Protein AF-E2A137-F1 (afdb_monomer_lite)

Radius of gyration: 13.59 Å; chains: 1; bounding box: 18×24×44 Å

Sequence (47 aa):
GSGPIRCYSCLEAGHIAAQCPERGGNERGVRCYKCGAPFHKLARCCA

Structure (mmCIF, N/CA/C/O backbone):
data_AF-E2A137-F1
#
_entry.id   AF-E2A137-F1
#
loop_
_atom_site.group_PDB
_atom_site.id
_atom_site.type_symbol
_atom_site.label_atom_id
_atom_site.label_alt_id
_atom_site.label_comp_id
_atom_site.label_asym_id
_atom_site.label_entity_id
_atom_site.label_seq_id
_atom_site.pdbx_PDB_ins_code
_atom_site.Cartn_x
_atom_site.Cartn_y
_atom_site.Cartn_z
_atom_site.occupancy
_atom_site.B_iso_or_equiv
_atom_site.auth_seq_id
_atom_site.auth_comp_id
_atom_site.auth_asym_id
_atom_site.auth_atom_id
_atom_site.pdbx_PDB_model_num
ATOM 1 N N . GLY A 1 1 ? 2.825 10.058 24.093 1.00 50.41 1 GLY A N 1
ATOM 2 C CA . GLY A 1 1 ? 1.713 9.121 23.865 1.00 50.41 1 GLY A C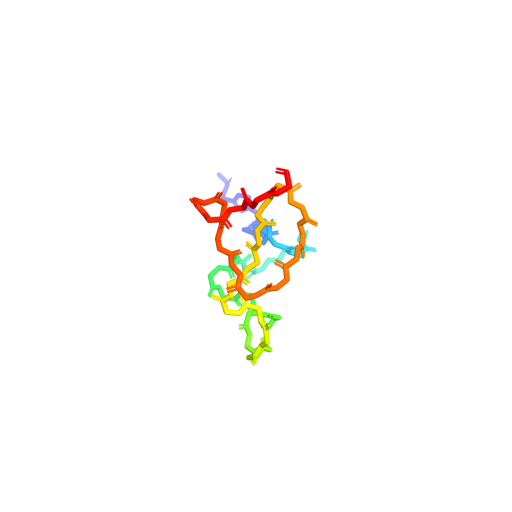A 1
ATOM 3 C C . GLY A 1 1 ? 1.896 8.502 22.504 1.00 50.41 1 GLY A C 1
ATOM 4 O O . GLY A 1 1 ? 1.728 9.199 21.515 1.00 50.41 1 GLY A O 1
ATOM 5 N N . SER A 1 2 ? 2.342 7.251 22.451 1.00 58.94 2 SER A N 1
ATOM 6 C CA . SER A 1 2 ? 2.578 6.536 21.197 1.00 58.94 2 SER A CA 1
ATOM 7 C C . SER A 1 2 ? 1.228 6.250 20.544 1.00 58.94 2 SER A C 1
ATOM 9 O O . SER A 1 2 ? 0.466 5.428 21.047 1.00 58.94 2 SER A O 1
ATOM 11 N N . GLY A 1 3 ? 0.892 6.986 19.483 1.00 68.81 3 GLY A N 1
ATOM 12 C CA . GLY A 1 3 ? -0.314 6.72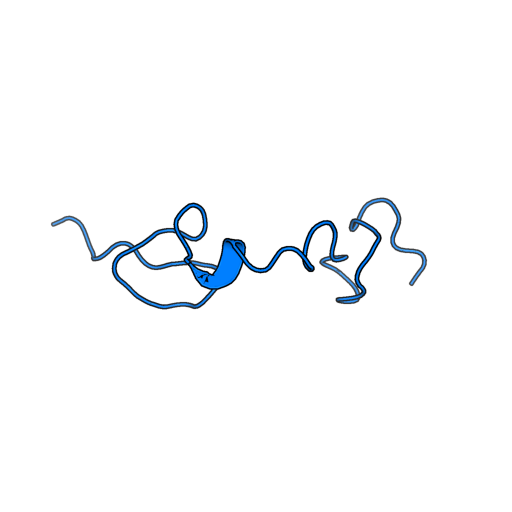4 18.702 1.00 68.81 3 GLY A CA 1
ATOM 13 C C . GLY A 1 3 ? -0.314 5.285 18.169 1.00 68.81 3 GLY A C 1
ATOM 14 O O . GLY A 1 3 ? 0.761 4.711 17.965 1.00 68.81 3 GLY A O 1
ATOM 15 N N . PRO A 1 4 ? -1.494 4.678 17.959 1.00 69.19 4 PRO A N 1
ATOM 16 C CA . PRO A 1 4 ? -1.583 3.305 17.491 1.00 69.19 4 PRO A CA 1
ATOM 17 C C . PRO A 1 4 ? -0.912 3.194 16.124 1.00 69.19 4 PRO A C 1
ATOM 19 O O . PRO A 1 4 ? -1.210 3.952 15.198 1.00 69.19 4 PRO A O 1
ATOM 22 N N . ILE A 1 5 ? 0.022 2.255 16.012 1.00 83.62 5 ILE A N 1
ATOM 23 C CA . ILE A 1 5 ? 0.760 2.031 14.779 1.00 83.62 5 ILE A CA 1
ATOM 24 C C . ILE A 1 5 ? -0.227 1.583 13.694 1.00 83.62 5 ILE A C 1
ATOM 26 O O . ILE A 1 5 ? -0.948 0.601 13.874 1.00 83.62 5 ILE A O 1
ATOM 30 N N . ARG A 1 6 ? -0.331 2.355 12.607 1.00 82.56 6 ARG A N 1
ATOM 31 C CA . ARG A 1 6 ? -1.221 2.049 11.481 1.00 82.56 6 ARG A CA 1
ATOM 32 C C . ARG A 1 6 ? -0.431 1.525 10.301 1.00 82.56 6 ARG A C 1
ATOM 34 O O . ARG A 1 6 ? 0.631 2.035 9.940 1.00 82.56 6 ARG A O 1
ATOM 41 N N . CYS A 1 7 ? -0.997 0.515 9.673 1.00 84.69 7 CYS A N 1
ATOM 42 C CA . CYS A 1 7 ? -0.481 -0.080 8.474 1.00 84.69 7 CYS A CA 1
ATOM 43 C C . CYS A 1 7 ? -0.687 0.897 7.324 1.00 84.69 7 CYS A C 1
ATOM 45 O O . CYS A 1 7 ? -1.812 1.184 6.940 1.00 84.69 7 CYS A O 1
ATOM 47 N N . TYR A 1 8 ? 0.387 1.384 6.716 1.00 79.88 8 TYR A N 1
ATOM 48 C CA . TYR A 1 8 ? 0.274 2.238 5.531 1.00 79.88 8 TYR A CA 1
ATOM 49 C C . TYR A 1 8 ? -0.128 1.463 4.261 1.00 79.88 8 TYR A C 1
ATOM 51 O O . TYR A 1 8 ? -0.262 2.066 3.202 1.00 79.88 8 TYR A O 1
ATOM 59 N N . SER A 1 9 ? -0.298 0.136 4.342 1.00 75.88 9 SER A N 1
ATOM 60 C CA . SER A 1 9 ? -0.744 -0.700 3.219 1.00 75.88 9 SER A CA 1
ATOM 61 C C . SER A 1 9 ? -2.241 -1.020 3.241 1.00 75.88 9 SER A C 1
ATOM 63 O O . SER A 1 9 ? -2.846 -0.966 2.178 1.00 75.88 9 SER A O 1
ATOM 65 N N . CYS A 1 10 ? -2.838 -1.313 4.403 1.00 82.25 10 CYS A N 1
ATOM 66 C CA . CYS A 1 10 ? -4.283 -1.581 4.539 1.00 82.25 10 CYS A CA 1
ATOM 67 C C . CYS A 1 10 ? -5.033 -0.531 5.382 1.00 82.25 10 CYS A C 1
ATOM 69 O O . CYS A 1 10 ? -6.248 -0.601 5.516 1.00 82.25 10 CYS A O 1
ATOM 71 N N . LEU A 1 11 ? -4.329 0.462 5.942 1.00 80.31 11 LEU A N 1
ATOM 72 C CA . LEU A 1 11 ? -4.862 1.531 6.806 1.00 80.31 11 LEU A CA 1
ATOM 73 C C . LEU A 1 11 ? -5.451 1.063 8.150 1.00 80.31 11 LEU A C 1
ATOM 75 O O . LEU A 1 11 ? -5.966 1.893 8.913 1.00 80.31 11 LEU A O 1
ATOM 79 N N . GLU A 1 12 ? -5.310 -0.220 8.485 1.00 83.50 12 GLU A N 1
ATOM 80 C CA . GLU A 1 12 ? -5.688 -0.784 9.781 1.00 83.50 12 GLU A CA 1
ATOM 81 C C . GLU A 1 12 ? -4.681 -0.439 10.883 1.00 83.50 12 GLU A C 1
ATOM 83 O O . GLU A 1 12 ? -3.504 -0.183 10.626 1.00 83.50 12 GLU A O 1
ATOM 88 N N . ALA A 1 13 ? -5.149 -0.410 12.131 1.00 84.69 13 ALA A N 1
ATOM 89 C CA . ALA A 1 13 ? -4.320 -0.167 13.308 1.00 84.69 13 ALA A CA 1
ATOM 90 C C . ALA A 1 13 ? -3.875 -1.486 13.958 1.00 84.69 13 ALA A C 1
ATOM 92 O O . ALA A 1 13 ? -4.583 -2.485 13.894 1.00 84.69 13 ALA A O 1
ATOM 93 N N . GLY A 1 14 ? -2.710 -1.478 14.606 1.00 86.94 14 GLY A N 1
ATOM 94 C CA . GLY A 1 14 ? -2.158 -2.627 15.335 1.00 86.94 14 GLY A CA 1
ATOM 95 C C . GLY A 1 14 ? -0.923 -3.256 14.690 1.00 86.94 14 GLY A C 1
ATOM 96 O O . GLY A 1 14 ? -0.227 -4.024 15.344 1.00 86.94 14 GLY A O 1
ATOM 97 N N . HIS A 1 15 ? -0.594 -2.899 13.446 1.00 88.31 15 HIS A N 1
ATOM 98 C CA . HIS A 1 15 ? 0.622 -3.349 12.766 1.00 88.31 15 HIS A CA 1
ATOM 99 C C . HIS A 1 15 ? 1.132 -2.297 11.768 1.00 88.31 15 HIS A C 1
ATOM 101 O O . HIS A 1 15 ? 0.383 -1.447 11.298 1.00 88.31 15 HIS A O 1
ATOM 107 N N . ILE A 1 16 ? 2.420 -2.350 11.417 1.00 84.62 16 ILE A N 1
ATOM 108 C CA . ILE A 1 16 ? 2.967 -1.629 10.251 1.00 84.62 16 ILE A CA 1
ATOM 109 C C . ILE A 1 16 ? 2.808 -2.472 9.002 1.00 84.62 16 ILE A C 1
ATOM 111 O O . ILE A 1 16 ? 2.727 -3.692 9.099 1.00 84.62 16 ILE A O 1
ATOM 115 N N . ALA A 1 17 ? 2.908 -1.861 7.820 1.00 78.06 17 ALA A N 1
ATOM 116 C CA . ALA A 1 17 ? 2.859 -2.615 6.571 1.00 78.06 17 ALA A CA 1
ATOM 117 C C . ALA A 1 17 ? 3.812 -3.814 6.547 1.00 78.06 17 ALA A C 1
ATOM 119 O O . ALA A 1 17 ? 3.459 -4.829 5.970 1.00 78.06 17 ALA A O 1
ATOM 120 N N . ALA A 1 18 ? 4.982 -3.728 7.197 1.00 77.00 18 ALA A N 1
ATOM 121 C CA . ALA A 1 18 ? 5.929 -4.841 7.294 1.00 77.00 18 ALA A CA 1
ATOM 122 C C . ALA A 1 18 ? 5.389 -6.092 8.001 1.00 77.00 18 ALA A C 1
ATOM 124 O O . ALA A 1 18 ? 5.798 -7.188 7.643 1.00 77.00 18 ALA A O 1
ATOM 125 N N . GLN A 1 19 ? 4.454 -5.925 8.934 1.00 74.94 19 GLN A N 1
ATOM 126 C CA . GLN A 1 19 ? 3.745 -6.996 9.638 1.00 74.94 19 GLN A CA 1
ATOM 127 C C . GLN A 1 19 ? 2.307 -7.172 9.133 1.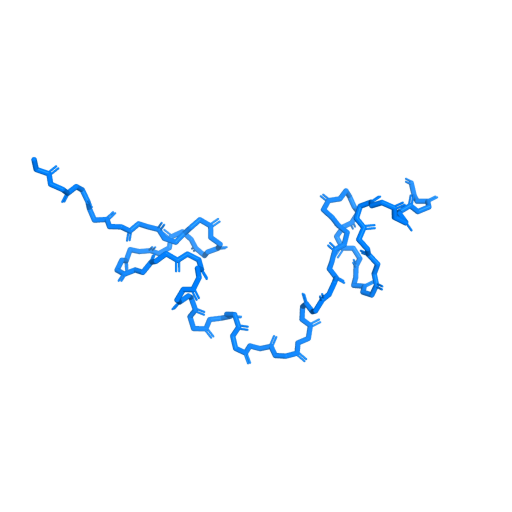00 74.94 19 GLN A C 1
ATOM 129 O O . GLN A 1 19 ? 1.504 -7.836 9.781 1.00 74.94 19 GLN A O 1
ATOM 134 N N . CYS A 1 20 ? 1.950 -6.558 8.002 1.00 80.31 20 CYS A N 1
ATOM 135 C CA . CYS A 1 20 ? 0.599 -6.681 7.481 1.00 80.31 20 CYS A CA 1
ATOM 136 C C . CYS A 1 20 ? 0.348 -8.131 7.058 1.00 80.31 20 CYS A C 1
ATOM 138 O O . CYS A 1 20 ? 1.103 -8.640 6.229 1.00 80.31 20 CYS A O 1
ATOM 140 N N . PRO A 1 21 ? -0.685 -8.803 7.590 1.00 72.62 21 PRO A N 1
ATOM 141 C CA . PRO A 1 21 ? -0.977 -10.193 7.249 1.00 72.62 21 PRO A CA 1
ATOM 142 C C . PRO A 1 21 ? -1.310 -10.353 5.757 1.00 72.62 21 PRO A C 1
ATOM 144 O O . PRO A 1 21 ? -0.985 -11.375 5.159 1.00 72.62 21 PRO A O 1
ATOM 147 N N . GLU A 1 22 ? -1.821 -9.299 5.109 1.00 65.38 22 GLU A N 1
ATOM 148 C CA . GLU A 1 22 ? -1.993 -9.245 3.651 1.00 65.38 22 GLU A CA 1
ATOM 149 C C . GLU A 1 22 ? -0.670 -9.178 2.857 1.00 65.38 22 GLU A C 1
ATOM 151 O O . GLU A 1 22 ? -0.680 -9.369 1.640 1.00 65.38 22 GLU A O 1
ATOM 156 N N . ARG A 1 23 ? 0.493 -8.949 3.495 1.00 59.56 23 ARG A N 1
ATOM 157 C CA . ARG A 1 23 ? 1.802 -9.131 2.831 1.00 59.56 23 ARG A CA 1
ATOM 158 C C . ARG A 1 23 ? 2.127 -10.601 2.563 1.00 59.56 23 ARG A C 1
ATOM 160 O O . ARG A 1 23 ? 2.995 -10.857 1.735 1.00 59.56 23 ARG A O 1
ATOM 167 N N . GLY A 1 24 ? 1.456 -11.543 3.233 1.00 49.00 24 GLY A N 1
ATOM 168 C CA . GLY A 1 24 ? 1.666 -12.986 3.073 1.00 49.00 24 GLY A CA 1
ATOM 169 C C . GLY A 1 24 ? 0.989 -13.605 1.845 1.00 49.00 24 GLY A C 1
ATOM 170 O O . GLY A 1 24 ? 1.184 -14.788 1.576 1.00 49.00 24 GLY A O 1
ATOM 171 N N . GLY A 1 25 ? 0.213 -12.828 1.082 1.00 46.69 25 GLY A N 1
ATOM 172 C CA . GLY A 1 25 ? -0.315 -13.243 -0.215 1.00 46.69 25 GLY A CA 1
ATOM 173 C C . GLY A 1 25 ? 0.767 -13.120 -1.283 1.00 46.69 25 GLY A C 1
ATOM 174 O O . GLY A 1 25 ? 0.972 -12.043 -1.847 1.00 46.69 25 GLY A O 1
ATOM 175 N N . ASN A 1 26 ? 1.475 -14.221 -1.519 1.00 48.66 26 ASN A N 1
ATOM 176 C CA . ASN A 1 26 ? 2.564 -14.421 -2.479 1.00 48.66 26 ASN A CA 1
ATOM 177 C C . ASN A 1 26 ? 2.159 -14.206 -3.957 1.00 48.66 26 ASN A C 1
ATOM 179 O O . ASN A 1 26 ? 2.347 -15.082 -4.790 1.00 48.66 26 ASN A O 1
ATOM 183 N N . GLU A 1 27 ? 1.629 -13.032 -4.303 1.00 51.69 27 GLU A N 1
ATOM 184 C CA . GLU A 1 27 ? 1.280 -12.629 -5.678 1.00 51.69 27 GLU A CA 1
ATOM 185 C C . GLU A 1 27 ? 1.661 -11.164 -5.979 1.00 51.69 27 GLU A C 1
ATOM 187 O O . GLU A 1 27 ? 1.669 -10.726 -7.128 1.00 51.69 27 GLU A O 1
ATOM 192 N N . ARG A 1 28 ? 2.049 -10.379 -4.961 1.00 52.62 28 ARG A N 1
ATOM 193 C CA . ARG A 1 28 ? 2.414 -8.950 -5.091 1.00 52.62 28 ARG A CA 1
ATOM 194 C C . ARG A 1 28 ? 3.926 -8.707 -5.174 1.00 52.62 28 ARG A C 1
ATOM 196 O O . ARG A 1 28 ? 4.398 -7.621 -4.842 1.00 52.62 28 ARG A O 1
ATOM 203 N N . GLY A 1 29 ? 4.690 -9.710 -5.610 1.00 57.91 29 GLY A N 1
ATOM 204 C CA . GLY A 1 29 ? 6.158 -9.705 -5.586 1.00 57.91 29 GLY 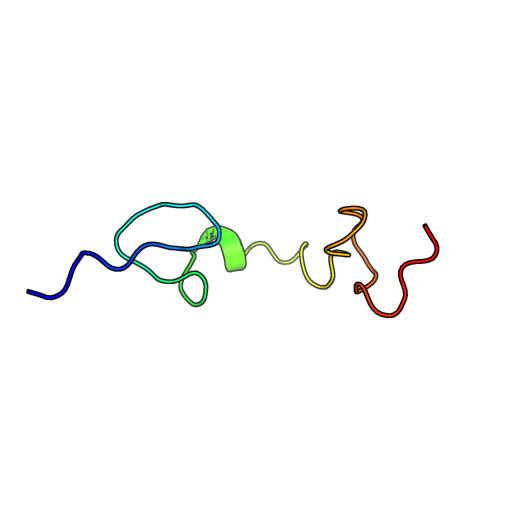A CA 1
ATOM 205 C C . GLY A 1 29 ? 6.807 -8.547 -6.345 1.00 57.91 29 GLY A C 1
ATOM 206 O O . GLY A 1 29 ? 7.884 -8.095 -5.969 1.00 57.91 29 GLY A O 1
ATOM 207 N N . VAL A 1 30 ? 6.146 -7.988 -7.354 1.00 63.66 30 VAL A N 1
ATOM 208 C CA . VAL A 1 30 ? 6.565 -6.750 -8.003 1.00 63.66 30 VAL A CA 1
ATOM 209 C C . VAL A 1 30 ? 5.316 -6.110 -8.623 1.00 63.66 30 VAL A C 1
ATOM 211 O O . VAL A 1 30 ? 4.809 -6.625 -9.610 1.00 63.66 30 VAL A O 1
ATOM 214 N N . ARG A 1 31 ? 4.804 -5.003 -8.075 1.00 70.19 31 ARG A N 1
ATOM 215 C CA . ARG A 1 31 ? 3.766 -4.178 -8.727 1.00 70.19 31 ARG A CA 1
ATOM 216 C C . ARG A 1 31 ? 4.356 -2.820 -9.102 1.00 70.19 31 ARG A C 1
ATOM 218 O O . ARG A 1 31 ? 5.041 -2.209 -8.278 1.00 70.19 31 ARG A O 1
ATOM 225 N N . CYS A 1 32 ? 4.094 -2.328 -10.313 1.00 75.00 32 CYS A N 1
ATOM 226 C CA . CYS A 1 32 ? 4.531 -0.989 -10.704 1.00 75.00 32 CYS A CA 1
ATOM 227 C C . CYS A 1 32 ? 3.675 0.037 -9.956 1.00 75.00 32 CYS A C 1
ATOM 229 O O . CYS A 1 32 ? 2.458 0.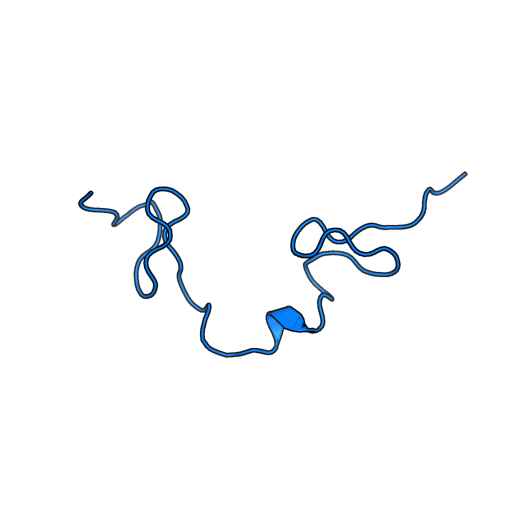069 -10.110 1.00 75.00 32 CYS A O 1
ATOM 231 N N . TYR A 1 33 ? 4.307 0.903 -9.163 1.00 73.69 33 TYR A N 1
ATOM 232 C CA . TYR A 1 33 ? 3.610 1.957 -8.415 1.00 73.69 33 TYR A CA 1
ATOM 233 C C . TYR A 1 33 ? 2.987 3.045 -9.312 1.00 73.69 33 TYR A C 1
ATOM 235 O O . TYR A 1 33 ? 2.158 3.804 -8.829 1.00 73.69 33 TYR A O 1
ATOM 243 N N . LYS A 1 34 ? 3.359 3.115 -10.602 1.00 73.44 34 LYS A N 1
ATOM 244 C CA . LYS A 1 34 ? 2.803 4.067 -11.583 1.00 73.44 34 LYS A CA 1
ATOM 245 C C . LYS A 1 34 ? 1.561 3.534 -12.307 1.00 73.44 34 LYS A C 1
ATOM 247 O O . LYS A 1 34 ? 0.604 4.278 -12.450 1.00 73.44 34 LYS A O 1
ATOM 252 N N . CYS A 1 35 ? 1.552 2.272 -12.746 1.00 81.56 35 CYS A N 1
ATOM 253 C CA . CYS A 1 35 ? 0.436 1.702 -13.523 1.00 81.56 35 CYS A CA 1
ATOM 254 C C . CYS A 1 35 ? -0.345 0.591 -12.798 1.00 81.56 35 CYS A C 1
ATOM 256 O O . CYS A 1 35 ? -1.337 0.091 -13.315 1.00 81.56 35 CYS A O 1
ATOM 258 N N . GLY A 1 36 ? 0.101 0.158 -11.617 1.00 73.81 36 GLY A N 1
ATOM 259 C CA . GLY A 1 36 ? -0.556 -0.885 -10.826 1.00 73.81 36 GLY A CA 1
ATOM 260 C C . GLY A 1 36 ? -0.381 -2.314 -11.351 1.00 73.81 36 GLY A C 1
ATOM 261 O O . GLY A 1 36 ? -0.842 -3.243 -10.677 1.00 73.81 36 GLY A O 1
ATOM 262 N N . ALA A 1 37 ? 0.293 -2.504 -12.491 1.00 75.31 37 ALA A N 1
ATOM 263 C CA . ALA A 1 37 ? 0.500 -3.810 -13.105 1.00 75.31 37 ALA A CA 1
ATOM 264 C C . ALA A 1 37 ? 1.435 -4.702 -12.266 1.00 75.31 37 ALA A C 1
ATOM 266 O O . ALA A 1 37 ? 2.427 -4.203 -11.719 1.00 75.31 37 ALA A O 1
ATOM 267 N N . PRO A 1 38 ? 1.143 -6.011 -12.168 1.00 70.94 38 PRO A N 1
ATOM 268 C CA . PRO A 1 38 ? 2.041 -6.980 -11.556 1.00 70.94 38 PRO A CA 1
ATOM 269 C C . PRO A 1 38 ? 3.264 -7.260 -12.457 1.00 70.94 38 PRO A C 1
ATOM 271 O O . PRO A 1 38 ? 3.325 -6.840 -13.612 1.00 70.94 38 PRO A O 1
ATOM 274 N N . PHE A 1 39 ? 4.252 -7.972 -11.920 1.00 68.25 39 PHE A N 1
ATOM 275 C CA . PHE A 1 39 ? 5.481 -8.445 -12.574 1.00 68.25 39 PHE A CA 1
ATOM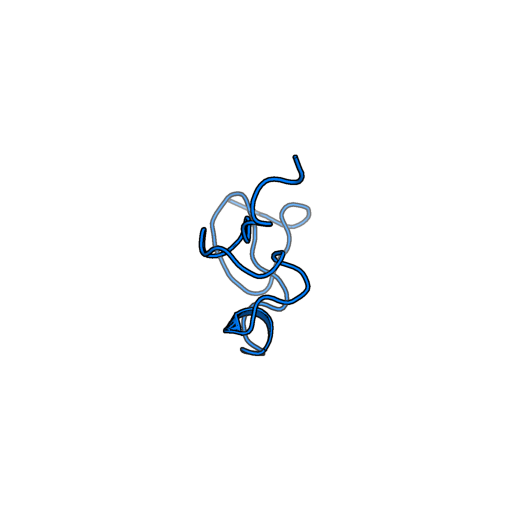 276 C C . PHE A 1 39 ? 6.586 -7.420 -12.919 1.00 68.25 39 PHE A C 1
ATOM 278 O O . PHE A 1 39 ? 7.703 -7.853 -13.198 1.00 68.25 39 PHE A O 1
ATOM 285 N N . HIS A 1 40 ? 6.385 -6.095 -12.844 1.00 77.31 40 HIS A N 1
ATOM 286 C CA . HIS A 1 40 ? 7.483 -5.116 -13.035 1.00 77.31 40 HIS A CA 1
ATOM 287 C C . HIS A 1 40 ? 7.452 -3.914 -12.066 1.00 77.31 40 HIS A C 1
ATOM 289 O O . HIS A 1 40 ? 6.396 -3.488 -11.610 1.00 77.31 40 HIS A O 1
ATOM 295 N N . LYS A 1 41 ? 8.632 -3.407 -11.664 1.00 76.12 41 LYS A N 1
ATOM 296 C CA . LYS A 1 41 ? 8.765 -2.261 -10.737 1.00 76.12 41 LYS A CA 1
ATOM 297 C C . LYS A 1 41 ? 8.627 -0.955 -11.518 1.00 76.12 41 LYS A C 1
ATOM 299 O O . LYS A 1 41 ? 8.785 -0.953 -12.734 1.00 76.12 41 LYS A O 1
ATOM 304 N N . LEU A 1 42 ? 8.446 0.165 -10.809 1.00 74.75 42 LEU A N 1
ATOM 305 C CA . LEU A 1 42 ? 8.432 1.512 -11.403 1.00 74.75 42 LEU A CA 1
ATOM 306 C C . LEU A 1 42 ? 9.603 1.748 -12.375 1.00 74.75 42 LEU A C 1
ATOM 308 O O . LEU A 1 42 ? 9.416 2.318 -13.440 1.00 74.75 42 LEU A O 1
ATOM 312 N N . ALA A 1 43 ? 10.785 1.224 -12.046 1.00 73.25 43 ALA A N 1
ATOM 313 C CA . ALA A 1 43 ? 11.985 1.344 -12.869 1.00 73.25 43 ALA A CA 1
ATOM 314 C C . ALA A 1 43 ? 11.910 0.646 -14.248 1.00 73.25 43 ALA A C 1
ATOM 316 O O . ALA A 1 43 ? 12.717 0.949 -15.116 1.00 73.25 43 ALA A O 1
ATOM 317 N N . ARG A 1 44 ? 10.977 -0.293 -14.463 1.00 69.69 44 ARG A N 1
ATOM 318 C CA . ARG A 1 44 ? 10.745 -0.980 -15.754 1.00 69.69 44 ARG A CA 1
ATOM 319 C C . ARG A 1 44 ? 9.313 -0.781 -16.259 1.00 69.69 44 ARG A C 1
ATOM 321 O O . ARG A 1 44 ? 8.784 -1.622 -16.977 1.00 69.69 44 ARG A O 1
ATOM 328 N N . CYS A 1 45 ? 8.671 0.307 -15.843 1.00 81.19 45 CYS A N 1
ATOM 329 C CA . CYS A 1 45 ? 7.318 0.639 -16.268 1.00 81.19 45 CYS A CA 1
ATOM 330 C C . CYS A 1 45 ? 7.379 1.277 -17.666 1.00 81.19 45 CYS A C 1
ATOM 332 O O . CYS A 1 45 ? 7.946 2.354 -17.822 1.00 81.19 45 CYS A O 1
ATOM 334 N N . CYS A 1 46 ? 6.846 0.577 -18.674 1.00 75.44 46 CYS A N 1
ATOM 335 C CA . CYS A 1 46 ? 6.820 1.015 -20.082 1.00 75.44 46 CYS A CA 1
ATOM 336 C C . CYS A 1 46 ? 5.566 1.834 -20.451 1.00 75.44 46 CYS A C 1
ATOM 338 O O . CYS A 1 46 ? 5.440 2.263 -21.592 1.00 75.44 46 CYS A O 1
ATOM 340 N N . ALA A 1 47 ? 4.644 2.011 -19.498 1.00 64.69 47 ALA A N 1
ATOM 341 C CA . ALA A 1 47 ? 3.456 2.857 -19.624 1.00 64.69 47 ALA A CA 1
ATOM 342 C C . ALA A 1 47 ? 3.772 4.324 -19.318 1.00 64.69 47 ALA A C 1
ATOM 344 O O . ALA A 1 47 ? 4.615 4.574 -18.422 1.00 64.69 47 ALA A O 1
#

Secondary structure (DSSP, 8-state):
--PPPB-TTT--BSS-GGG-GGGGSTT-SSB-TTT--BS--GGG---

InterPro domains:
  IPR001878 Zinc finger, CCHC-type [PF00098] (6-22)
  IPR001878 Zinc finger, CCHC-type [PS50158] (6-22)
  IPR001878 Zinc finger, CCHC-type [SM00343] (6-22)
  IPR001878 Zinc finger, CCHC-type [SM00343] (31-47)
  IPR036875 Zinc finger, CCHC-type superfamily [SSF57756] (3-45)

Foldseek 3Di:
DDDFAAAPVPRDGDDHVVPPPVVPPPQQPEADPVPRDHDHYVVPDPD

pLDDT: mean 71.86, std 11.02, range [46.69, 88.31]

Organism: Camponotus floridanus (NCBI:txid104421)